Protein AF-A0A1G2B983-F1 (afdb_monomer_lite)

pLDDT: mean 83.87, std 8.55, range [57.31, 93.0]

Foldseek 3Di:
DVVVVVVVVVVVVVLLVVLVCCLVVVCLVVVVVVLVVVLLVVLVVLDPCSVLLVLLQPDDLVSSCVVPFDADPVRHTPDDSVVSVVSSVVSNVSVVVSVVVSVVSVVSSVVVD

Radius of gyration: 19.04 Å; chains: 1; bounding box: 42×38×51 Å

Organism: NCBI:txid1798547

Structure (mmCIF, N/CA/C/O backbone):
data_AF-A0A1G2B983-F1
#
_entry.id   AF-A0A1G2B983-F1
#
loop_
_atom_site.group_PDB
_atom_site.id
_atom_site.type_symbol
_atom_site.label_atom_id
_atom_site.label_alt_id
_atom_site.label_comp_id
_atom_site.label_asym_id
_atom_site.label_entity_id
_atom_site.label_seq_id
_atom_site.pdbx_PDB_ins_code
_atom_site.Cartn_x
_atom_site.Cartn_y
_atom_site.Cartn_z
_atom_site.occupancy
_atom_site.B_iso_or_equiv
_atom_site.auth_seq_id
_atom_site.auth_comp_id
_atom_site.auth_asym_id
_atom_site.auth_atom_id
_atom_site.pdbx_PDB_model_num
ATOM 1 N N . MET A 1 1 ? 0.647 -27.980 11.139 1.00 61.38 1 MET A N 1
ATOM 2 C CA . MET A 1 1 ? -0.652 -27.289 10.948 1.00 61.38 1 MET A CA 1
ATOM 3 C C . MET A 1 1 ? -1.081 -26.464 12.160 1.00 61.38 1 MET A C 1
ATOM 5 O O . MET A 1 1 ? -1.395 -25.301 11.948 1.00 61.38 1 MET A O 1
ATOM 9 N N . ASN A 1 2 ? -1.024 -26.978 13.401 1.00 76.75 2 ASN A N 1
ATOM 10 C CA . ASN A 1 2 ? -1.416 -26.209 14.601 1.00 76.75 2 ASN A CA 1
ATOM 11 C C . ASN A 1 2 ? -0.742 -24.833 14.719 1.00 76.75 2 ASN A C 1
ATOM 13 O O . ASN A 1 2 ? -1.431 -23.841 14.911 1.00 76.75 2 ASN A O 1
ATOM 17 N N . ASN A 1 3 ? 0.575 -24.743 14.519 1.00 85.50 3 ASN A N 1
ATOM 18 C CA . ASN A 1 3 ? 1.300 -23.472 14.675 1.00 85.50 3 ASN A CA 1
ATOM 19 C C . ASN A 1 3 ? 0.886 -22.405 13.650 1.00 85.50 3 ASN A C 1
ATOM 21 O O . ASN A 1 3 ? 0.874 -21.220 13.964 1.00 85.50 3 ASN A O 1
ATOM 25 N N . PHE A 1 4 ? 0.513 -22.820 12.436 1.00 86.25 4 PHE A N 1
ATOM 26 C CA . PHE A 1 4 ? 0.053 -21.901 11.395 1.00 86.25 4 PHE A CA 1
ATOM 27 C C . PHE A 1 4 ? -1.331 -21.332 11.728 1.00 86.25 4 PHE A C 1
ATOM 29 O O . PHE A 1 4 ? -1.536 -20.125 11.657 1.00 86.25 4 PHE A O 1
ATOM 36 N N . ILE A 1 5 ? -2.255 -22.192 12.168 1.00 89.19 5 ILE A N 1
ATOM 37 C CA . ILE A 1 5 ? -3.599 -21.778 12.594 1.00 89.19 5 ILE A CA 1
ATOM 38 C C . ILE A 1 5 ? -3.511 -20.872 13.829 1.00 89.19 5 ILE A C 1
ATOM 40 O O . ILE A 1 5 ? -4.143 -19.821 13.856 1.00 89.19 5 ILE A O 1
ATOM 44 N N . LEU A 1 6 ? -2.678 -21.223 14.815 1.00 89.69 6 LEU A N 1
ATOM 45 C CA . LEU A 1 6 ? -2.424 -20.382 15.990 1.00 89.69 6 LEU A CA 1
ATOM 46 C C . LEU A 1 6 ? -1.845 -19.014 15.603 1.00 89.69 6 LEU A C 1
ATOM 48 O O . LEU A 1 6 ? -2.254 -18.000 16.163 1.00 89.69 6 LEU A O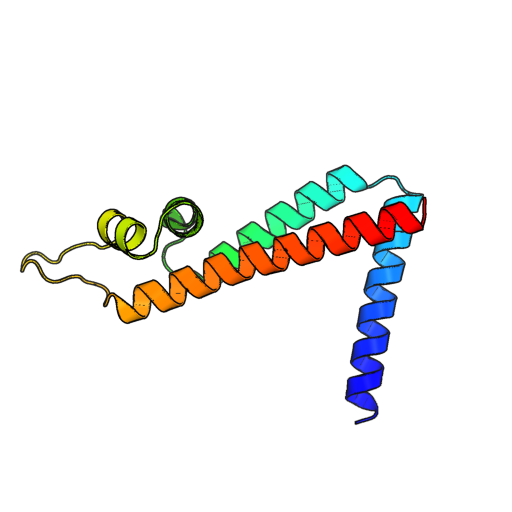 1
ATOM 52 N N . GLY A 1 7 ? -0.953 -18.973 14.609 1.00 89.56 7 GLY A N 1
ATOM 53 C CA . GLY A 1 7 ? -0.440 -17.725 14.046 1.00 89.56 7 GLY A CA 1
ATOM 54 C C . GLY A 1 7 ? -1.543 -16.855 13.440 1.00 89.56 7 GLY A C 1
ATOM 55 O O . GLY A 1 7 ? -1.622 -15.668 13.745 1.00 89.56 7 GLY A O 1
ATOM 56 N N . ILE A 1 8 ? -2.443 -17.444 12.644 1.00 88.56 8 ILE A N 1
ATOM 57 C CA . ILE A 1 8 ? -3.597 -16.726 12.079 1.00 88.56 8 ILE A CA 1
ATOM 58 C C . ILE A 1 8 ? -4.494 -16.180 13.195 1.00 88.56 8 ILE A C 1
ATOM 60 O O . ILE A 1 8 ? -4.871 -15.010 13.160 1.00 88.56 8 ILE A O 1
ATOM 64 N N . VAL A 1 9 ? -4.803 -16.994 14.208 1.00 90.06 9 VAL A N 1
ATOM 65 C CA . VAL A 1 9 ? -5.633 -16.575 15.347 1.00 90.06 9 VAL A CA 1
ATOM 66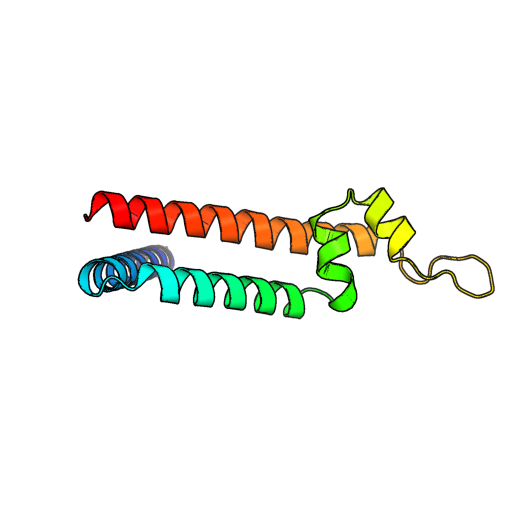 C C . VAL A 1 9 ? -4.987 -15.408 16.096 1.00 90.06 9 VAL A C 1
ATOM 68 O O . VAL A 1 9 ? -5.675 -14.438 16.407 1.00 90.06 9 VAL A O 1
ATOM 71 N N . ALA A 1 10 ? -3.674 -15.450 16.332 1.00 90.69 10 ALA A N 1
ATOM 72 C CA . ALA A 1 10 ? -2.948 -14.361 16.978 1.00 90.69 10 ALA A CA 1
ATOM 73 C C . ALA A 1 10 ? -3.000 -13.059 16.160 1.00 90.69 10 ALA A C 1
ATOM 75 O O . ALA A 1 10 ? -3.234 -11.990 16.726 1.00 90.69 10 ALA A O 1
ATOM 76 N N . ILE A 1 11 ? -2.856 -13.143 14.832 1.00 87.75 11 ILE A N 1
ATOM 77 C CA . ILE A 1 11 ? -2.984 -11.985 13.933 1.00 87.75 11 ILE A CA 1
ATOM 78 C C . ILE A 1 11 ? -4.395 -11.396 14.022 1.00 87.75 11 ILE A C 1
ATOM 80 O O . ILE A 1 11 ? -4.546 -10.193 14.232 1.00 87.75 11 ILE A O 1
ATOM 84 N N . VAL A 1 12 ? -5.434 -12.231 13.921 1.00 87.25 12 VAL A N 1
ATOM 85 C CA . VAL A 1 12 ? -6.835 -11.789 14.014 1.00 87.25 12 VAL A CA 1
ATOM 86 C C . VAL A 1 12 ? -7.114 -11.136 15.368 1.00 87.25 12 VAL A C 1
ATOM 88 O O . VAL A 1 12 ? -7.745 -10.079 15.429 1.00 87.25 12 VAL A O 1
ATOM 91 N N . HIS A 1 13 ? -6.604 -11.717 16.455 1.00 88.56 13 HIS A N 1
ATOM 92 C CA . HIS A 1 13 ? -6.758 -11.163 17.797 1.00 88.56 13 HIS A CA 1
ATOM 93 C C . HIS A 1 13 ? -6.067 -9.798 17.926 1.00 88.56 13 HIS A C 1
ATOM 95 O O . HIS A 1 13 ? -6.658 -8.849 18.445 1.00 88.56 13 HIS A O 1
ATOM 101 N N . GLY A 1 14 ? -4.851 -9.668 17.390 1.00 87.62 14 GLY A N 1
ATOM 102 C CA . GLY A 1 14 ? -4.115 -8.407 17.347 1.00 87.62 14 GLY A CA 1
ATOM 103 C C . GLY A 1 14 ? -4.846 -7.321 16.556 1.00 87.62 14 GLY A C 1
ATOM 104 O O . GLY A 1 14 ? -4.951 -6.185 17.023 1.00 87.62 14 GLY A O 1
ATOM 105 N N . ILE A 1 15 ? -5.412 -7.665 15.395 1.00 86.38 15 ILE A N 1
ATOM 106 C CA . ILE A 1 15 ? -6.222 -6.739 14.588 1.00 86.38 15 ILE A CA 1
ATOM 107 C C . ILE A 1 15 ? -7.464 -6.307 15.372 1.00 86.38 15 ILE A C 1
ATOM 109 O O . ILE A 1 15 ? -7.733 -5.114 15.488 1.00 86.38 15 ILE A O 1
ATOM 113 N N . SER A 1 16 ? -8.196 -7.253 15.966 1.00 87.81 16 SER A N 1
ATOM 114 C CA . SER A 1 16 ? -9.413 -6.947 16.727 1.00 87.81 16 SER A CA 1
ATOM 115 C C . SER A 1 16 ? -9.137 -6.014 17.910 1.00 87.81 16 SER A C 1
ATOM 117 O O . SER A 1 16 ? -9.912 -5.082 18.147 1.00 87.81 16 SER A O 1
ATOM 119 N N . ASN A 1 17 ? -8.023 -6.229 18.618 1.00 89.50 17 ASN A N 1
ATOM 120 C CA . ASN A 1 17 ? -7.608 -5.386 19.736 1.00 89.50 17 ASN A CA 1
ATOM 121 C C . ASN A 1 17 ? -7.229 -3.969 19.276 1.00 89.50 17 ASN A C 1
ATOM 123 O O . ASN A 1 17 ? -7.656 -2.994 19.888 1.00 89.50 17 ASN A O 1
ATOM 127 N N . ASN A 1 18 ? -6.506 -3.841 18.159 1.00 86.50 18 ASN A N 1
ATOM 128 C CA . ASN A 1 18 ? -6.209 -2.535 17.565 1.00 86.50 18 ASN A CA 1
ATOM 129 C C . ASN A 1 18 ? -7.489 -1.782 17.179 1.00 86.50 18 ASN A C 1
ATOM 131 O O . ASN A 1 18 ? -7.632 -0.609 17.513 1.00 86.50 18 ASN A O 1
ATOM 135 N N . VAL A 1 19 ? -8.451 -2.461 16.544 1.00 88.62 19 VAL A N 1
ATOM 136 C CA . VAL A 1 19 ? -9.749 -1.858 16.195 1.00 88.62 19 VAL A CA 1
ATOM 137 C C . VAL A 1 19 ? -10.493 -1.394 17.453 1.00 88.62 19 VAL A C 1
ATOM 139 O O . VAL A 1 19 ? -11.020 -0.28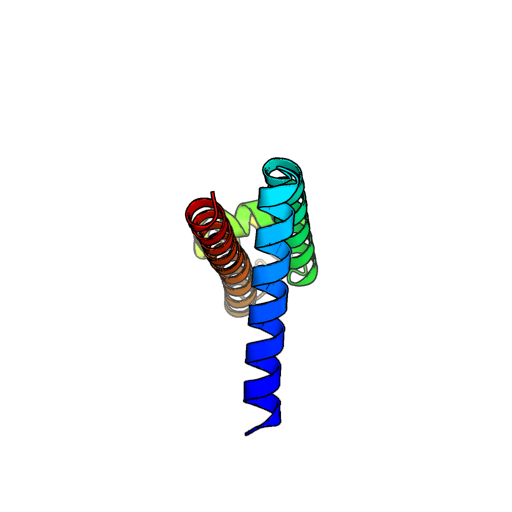6 17.473 1.00 88.62 19 VAL A O 1
ATOM 142 N N . ASN A 1 20 ? -10.498 -2.196 18.526 1.00 89.44 20 ASN A N 1
ATOM 143 C CA . ASN A 1 20 ? -11.107 -1.802 19.804 1.00 89.44 20 ASN A CA 1
ATOM 144 C C . ASN A 1 20 ? -10.486 -0.521 20.366 1.00 89.44 20 ASN A C 1
ATOM 146 O O . ASN A 1 20 ? -11.210 0.368 20.807 1.00 89.44 20 ASN A O 1
ATOM 150 N N . GLN A 1 21 ? -9.156 -0.422 20.366 1.00 89.19 21 GLN A N 1
ATOM 151 C CA . GLN A 1 21 ? -8.460 0.770 20.850 1.00 89.19 21 GLN A CA 1
ATOM 152 C C . GLN A 1 21 ? -8.769 1.989 19.978 1.00 89.19 21 GLN A C 1
ATOM 154 O O . GLN A 1 21 ? -9.036 3.067 20.502 1.00 89.19 21 GLN A O 1
ATOM 159 N N . LEU A 1 22 ? -8.793 1.804 18.660 1.00 89.94 22 LEU A N 1
ATOM 160 C CA . LEU A 1 22 ? -9.102 2.855 17.700 1.00 89.94 22 LEU A CA 1
ATOM 161 C C . LEU A 1 22 ? -10.499 3.448 17.929 1.00 89.94 22 LEU A C 1
ATOM 163 O O . LEU A 1 22 ? -10.630 4.670 17.961 1.00 89.94 22 LEU A O 1
ATOM 167 N N . VAL A 1 23 ? -11.506 2.599 18.160 1.00 90.19 23 VAL A N 1
ATOM 168 C CA . VAL A 1 23 ? -12.875 3.028 18.493 1.00 90.19 23 VAL A CA 1
ATOM 169 C C . VAL A 1 23 ? -12.920 3.689 19.873 1.00 90.19 23 VAL A C 1
ATOM 171 O O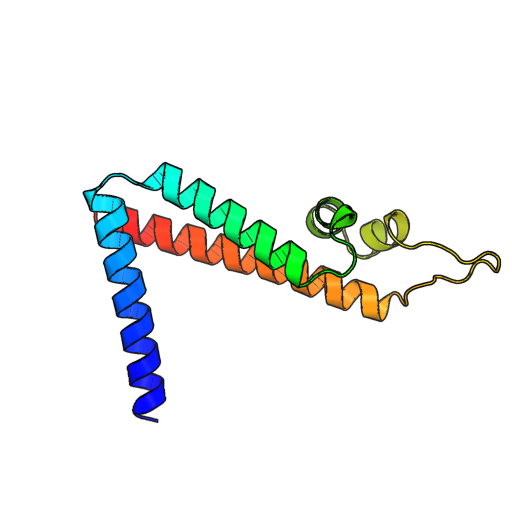 . VAL A 1 23 ? -13.393 4.816 19.996 1.00 90.19 23 VAL A O 1
ATOM 174 N N . LYS A 1 24 ? -12.370 3.033 20.904 1.00 92.25 24 LYS A N 1
ATOM 175 C CA . LYS A 1 24 ? -12.418 3.503 22.300 1.00 92.25 24 LYS A CA 1
ATOM 176 C C . LYS A 1 24 ? -11.790 4.885 22.490 1.00 92.25 24 LYS A C 1
ATOM 178 O O . LYS A 1 24 ? -12.286 5.672 23.289 1.00 92.25 24 LYS A O 1
ATOM 183 N N . PHE A 1 25 ? -10.696 5.164 21.786 1.00 91.44 25 PHE A N 1
ATOM 184 C CA . PHE A 1 25 ? -9.951 6.418 21.899 1.00 91.44 25 PHE A CA 1
ATOM 185 C C . PHE A 1 25 ? -10.202 7.383 20.730 1.00 91.44 25 PHE A C 1
ATOM 187 O O . PHE A 1 25 ? -9.526 8.403 20.638 1.00 91.44 25 PHE A O 1
ATOM 194 N N . GLN A 1 26 ? -11.147 7.071 19.833 1.00 88.12 26 GLN A N 1
ATOM 195 C CA . GLN A 1 26 ? -11.498 7.896 18.669 1.00 88.12 26 GLN A CA 1
ATOM 196 C C . GLN A 1 26 ? -10.289 8.273 17.785 1.00 88.12 26 GLN A C 1
ATOM 198 O O . GLN A 1 26 ? -10.209 9.363 17.222 1.00 88.12 26 GLN A O 1
ATOM 203 N N . LEU A 1 27 ? -9.337 7.350 17.614 1.00 88.75 27 LEU A N 1
ATOM 204 C CA . LEU A 1 27 ? -8.049 7.600 16.945 1.00 88.75 27 LEU A CA 1
ATOM 205 C C . LEU A 1 27 ? -8.114 7.495 15.410 1.00 88.75 27 LEU A C 1
ATOM 207 O O . LEU A 1 27 ? -7.091 7.277 14.762 1.00 88.75 27 LEU A O 1
ATOM 211 N N . PHE A 1 28 ? -9.296 7.650 14.807 1.00 87.50 28 PHE A N 1
ATOM 212 C CA . PHE A 1 28 ? -9.533 7.410 13.378 1.00 87.50 28 PHE A CA 1
ATOM 213 C C . PHE A 1 28 ? -8.605 8.223 12.466 1.00 87.50 28 PHE A C 1
ATOM 215 O O . PHE A 1 28 ? -8.005 7.671 11.545 1.00 87.50 28 PHE A O 1
ATOM 222 N N . TRP A 1 29 ? -8.434 9.518 12.746 1.00 86.75 29 TRP A N 1
ATOM 223 C CA . TRP A 1 29 ? -7.575 10.398 11.946 1.00 86.75 29 TRP A CA 1
ATOM 224 C C . TRP A 1 29 ? -6.090 10.058 12.078 1.00 86.75 29 TRP A C 1
ATOM 226 O O . TRP A 1 29 ? -5.384 9.984 11.073 1.00 86.75 29 TRP A O 1
ATOM 236 N N . GLY A 1 30 ? -5.624 9.805 13.305 1.00 89.62 30 GLY A N 1
ATOM 237 C CA . GLY A 1 30 ? -4.239 9.401 13.558 1.00 89.62 30 GLY A CA 1
ATOM 238 C C . GLY A 1 30 ? -3.911 8.062 12.899 1.00 89.62 30 GLY A C 1
ATOM 239 O O . GLY A 1 30 ? -2.867 7.921 12.264 1.00 89.62 30 GLY A O 1
ATOM 240 N N . PHE A 1 31 ? -4.843 7.110 12.966 1.00 90.25 31 PHE A N 1
ATOM 241 C CA . PHE A 1 31 ? -4.732 5.841 12.260 1.00 90.25 31 PHE A CA 1
ATOM 242 C C . PHE A 1 31 ? -4.689 6.028 10.742 1.00 90.25 31 PHE A C 1
ATOM 244 O O . PHE A 1 31 ? -3.802 5.476 10.102 1.00 90.25 31 PHE A O 1
ATOM 251 N N . ALA A 1 32 ? -5.594 6.821 10.158 1.00 89.81 32 ALA A N 1
ATOM 252 C CA . ALA A 1 32 ? -5.629 7.044 8.714 1.00 89.81 32 ALA A CA 1
ATOM 253 C C . ALA A 1 32 ? -4.322 7.659 8.194 1.00 89.81 32 ALA A C 1
ATOM 255 O O . ALA A 1 32 ? -3.764 7.183 7.203 1.00 89.81 32 ALA A O 1
ATOM 256 N N . LEU A 1 33 ? -3.789 8.660 8.901 1.00 92.31 33 LEU A N 1
ATOM 257 C CA . LEU A 1 33 ? -2.498 9.269 8.579 1.00 92.31 33 LEU A CA 1
ATOM 258 C C . LEU A 1 33 ? -1.345 8.268 8.719 1.00 92.31 33 LEU A C 1
ATOM 260 O O . LEU A 1 33 ? -0.543 8.127 7.797 1.00 92.31 33 LEU A O 1
ATOM 264 N N . GLY A 1 34 ? -1.277 7.535 9.833 1.00 92.44 34 GLY A N 1
ATOM 265 C CA . GLY A 1 34 ? -0.236 6.532 10.065 1.00 92.44 34 GLY A CA 1
ATOM 266 C C . GLY A 1 34 ? -0.266 5.396 9.039 1.00 92.44 34 GLY A C 1
ATOM 267 O O . GLY A 1 34 ? 0.775 5.002 8.514 1.00 92.44 34 GLY A O 1
ATOM 268 N N . PHE A 1 35 ? -1.459 4.915 8.689 1.00 92.31 35 PHE A N 1
ATOM 269 C CA . PHE A 1 35 ? -1.665 3.876 7.684 1.00 92.31 35 PHE A CA 1
ATOM 270 C C . PHE A 1 35 ? -1.250 4.348 6.284 1.00 92.31 35 PHE A C 1
ATOM 272 O O . PHE A 1 35 ? -0.582 3.617 5.544 1.00 92.31 35 PHE A O 1
ATOM 279 N N . PHE A 1 36 ? -1.595 5.588 5.930 1.00 91.44 36 PHE A N 1
ATOM 280 C CA . PHE A 1 36 ? -1.187 6.197 4.668 1.00 91.44 36 PHE A CA 1
ATOM 281 C C . PHE A 1 36 ? 0.337 6.346 4.574 1.00 91.44 36 PHE A C 1
ATOM 283 O O . PHE A 1 36 ? 0.935 5.906 3.591 1.00 91.44 36 PHE A O 1
ATOM 290 N N . ILE A 1 37 ? 0.982 6.885 5.615 1.00 92.81 37 ILE A N 1
ATOM 291 C CA . ILE A 1 37 ? 2.445 7.024 5.677 1.00 92.81 37 ILE A CA 1
ATOM 292 C C . ILE A 1 37 ? 3.119 5.651 5.589 1.00 92.81 37 ILE A C 1
ATOM 294 O O . ILE A 1 37 ? 4.061 5.481 4.819 1.00 92.81 37 ILE A O 1
ATOM 298 N N . SER A 1 38 ? 2.618 4.653 6.321 1.00 93.00 38 SER A N 1
ATOM 299 C CA . SER A 1 38 ? 3.145 3.286 6.274 1.00 93.00 38 SER A CA 1
ATOM 300 C C . SER A 1 38 ? 3.053 2.685 4.868 1.00 93.00 38 SER A C 1
ATOM 302 O O . SER A 1 38 ? 4.033 2.129 4.372 1.00 93.00 38 SER A O 1
ATOM 304 N N . THR A 1 39 ? 1.919 2.870 4.184 1.00 91.50 39 THR A N 1
ATOM 305 C CA . THR A 1 39 ? 1.727 2.412 2.799 1.00 91.50 39 THR A CA 1
ATOM 306 C C . THR A 1 39 ? 2.705 3.091 1.843 1.00 91.50 39 THR A C 1
ATOM 308 O O . THR A 1 39 ? 3.311 2.418 1.008 1.00 91.50 39 THR A O 1
ATOM 311 N N . LEU A 1 40 ? 2.910 4.404 1.989 1.00 89.81 40 LEU A N 1
ATOM 312 C CA . LEU A 1 40 ? 3.907 5.133 1.211 1.00 89.81 40 LEU A CA 1
ATOM 313 C C . LEU A 1 40 ? 5.309 4.573 1.453 1.00 89.81 40 LEU A C 1
ATOM 315 O O . LEU A 1 40 ? 5.978 4.215 0.490 1.00 89.81 40 LEU A O 1
ATOM 319 N N . VAL A 1 41 ? 5.741 4.444 2.712 1.00 91.50 41 VAL A N 1
ATOM 320 C CA . VAL A 1 41 ? 7.062 3.895 3.070 1.00 91.50 41 VAL A CA 1
ATOM 321 C C . VAL A 1 41 ? 7.254 2.500 2.478 1.00 91.50 41 VAL A C 1
ATOM 323 O O . VAL A 1 41 ? 8.302 2.215 1.905 1.00 91.50 41 VAL A O 1
ATOM 326 N N . HIS A 1 42 ? 6.234 1.645 2.539 1.00 89.94 42 HIS A N 1
ATOM 327 C CA . HIS A 1 42 ? 6.303 0.321 1.934 1.00 89.94 42 HIS A CA 1
ATOM 328 C C . HIS A 1 42 ? 6.486 0.401 0.413 1.00 89.94 42 HIS A C 1
ATOM 330 O O . HIS A 1 42 ? 7.333 -0.297 -0.140 1.00 89.94 42 HIS A O 1
ATOM 336 N N . ALA A 1 43 ? 5.760 1.301 -0.257 1.00 87.88 43 ALA A N 1
ATOM 337 C CA . ALA A 1 43 ? 5.925 1.557 -1.683 1.00 87.88 43 ALA A CA 1
ATOM 338 C C . ALA A 1 43 ? 7.328 2.091 -2.031 1.00 87.88 43 ALA A C 1
ATOM 340 O O . ALA A 1 43 ? 7.883 1.677 -3.047 1.00 87.88 43 ALA A O 1
ATOM 341 N N . PHE A 1 44 ? 7.915 2.951 -1.186 1.00 87.75 44 PHE A N 1
ATOM 342 C CA . PHE A 1 44 ? 9.297 3.435 -1.317 1.00 87.75 44 PHE A CA 1
ATOM 343 C C . PHE A 1 44 ? 10.322 2.295 -1.213 1.00 87.75 44 PHE A C 1
ATOM 345 O O . PHE A 1 44 ? 11.297 2.298 -1.955 1.00 87.75 44 PHE A O 1
ATOM 352 N N . LEU A 1 45 ? 10.101 1.310 -0.336 1.00 88.19 45 LEU A N 1
ATOM 353 C CA . LEU A 1 45 ? 11.031 0.190 -0.129 1.00 88.19 45 LEU A CA 1
ATOM 354 C C . LEU A 1 45 ? 11.037 -0.831 -1.274 1.00 88.19 45 LEU A C 1
ATOM 356 O O . LEU A 1 45 ? 12.047 -1.490 -1.501 1.00 88.19 45 LEU A O 1
ATOM 360 N N . ILE A 1 46 ? 9.920 -0.987 -1.988 1.00 85.38 46 ILE A N 1
ATOM 361 C CA . ILE A 1 46 ? 9.795 -1.983 -3.068 1.00 85.38 46 ILE A CA 1
ATOM 362 C C . ILE A 1 46 ? 10.120 -1.428 -4.461 1.00 85.38 46 ILE A C 1
ATOM 364 O O . ILE A 1 46 ? 10.022 -2.166 -5.445 1.00 85.38 46 ILE A O 1
ATOM 368 N N . THR A 1 47 ? 10.448 -0.138 -4.565 1.00 82.50 47 THR A N 1
ATOM 369 C CA . THR A 1 47 ? 10.747 0.533 -5.832 1.00 82.50 47 THR A CA 1
ATOM 370 C C . THR A 1 47 ? 12.161 1.101 -5.826 1.00 82.50 47 THR A C 1
ATOM 372 O O . THR A 1 47 ? 12.543 1.848 -4.932 1.00 82.50 47 THR A O 1
ATOM 375 N N . ASP A 1 48 ? 12.926 0.815 -6.876 1.00 76.25 48 ASP A N 1
ATOM 376 C CA . ASP A 1 48 ? 14.277 1.367 -7.035 1.00 76.25 48 ASP A CA 1
ATOM 377 C C . ASP A 1 48 ? 14.253 2.865 -7.388 1.00 76.25 48 ASP A C 1
ATOM 379 O O . ASP A 1 48 ? 15.253 3.566 -7.257 1.00 76.25 48 ASP A O 1
ATOM 383 N N . ASN A 1 49 ? 13.109 3.374 -7.865 1.00 77.06 49 ASN A N 1
ATOM 384 C CA . ASN A 1 49 ? 12.960 4.756 -8.318 1.00 77.06 49 ASN A CA 1
ATOM 385 C C . ASN A 1 49 ? 11.722 5.423 -7.707 1.00 77.06 49 ASN A C 1
ATOM 387 O O . ASN A 1 49 ? 10.710 5.638 -8.388 1.00 77.06 49 ASN A O 1
ATOM 391 N N . PRO A 1 50 ? 11.797 5.805 -6.427 1.00 79.38 50 PRO A N 1
ATOM 392 C CA . PRO A 1 50 ? 10.646 6.309 -5.690 1.00 79.38 50 PRO A CA 1
ATOM 393 C C . PRO A 1 50 ? 10.064 7.619 -6.220 1.00 79.38 50 PRO A C 1
ATOM 395 O O . PRO A 1 50 ? 8.858 7.843 -6.129 1.00 79.38 50 PRO A O 1
ATOM 398 N N . LYS A 1 51 ? 10.886 8.450 -6.872 1.00 81.88 51 LYS A N 1
ATOM 399 C CA . LYS A 1 51 ? 10.446 9.683 -7.550 1.00 81.88 51 LYS A CA 1
ATOM 400 C C . LYS A 1 51 ? 9.351 9.449 -8.601 1.00 81.88 51 LYS A C 1
ATOM 402 O O . LYS A 1 51 ? 8.627 10.372 -8.958 1.00 81.88 51 LYS A O 1
ATOM 407 N N . HIS A 1 52 ? 9.227 8.221 -9.102 1.00 83.25 52 HIS A N 1
ATOM 408 C CA . HIS A 1 52 ? 8.267 7.852 -10.134 1.00 83.25 52 HIS A CA 1
ATOM 409 C C . HIS A 1 52 ? 7.014 7.151 -9.595 1.00 83.25 52 HIS A C 1
ATOM 411 O O . HIS A 1 52 ? 6.126 6.841 -10.388 1.00 83.25 52 HIS A O 1
ATOM 417 N N . LEU A 1 53 ? 6.893 6.948 -8.276 1.00 84.12 53 LEU A N 1
ATOM 418 C CA . LEU A 1 53 ? 5.725 6.314 -7.653 1.00 84.12 53 LEU A CA 1
ATOM 419 C C . LEU A 1 53 ? 4.385 6.917 -8.105 1.00 84.12 53 LEU A C 1
ATOM 421 O O . LEU A 1 53 ? 3.528 6.141 -8.527 1.00 84.12 53 LEU A O 1
ATOM 425 N N . PRO A 1 54 ? 4.189 8.254 -8.133 1.00 83.44 54 PRO A N 1
ATOM 426 C CA . PRO A 1 54 ? 2.930 8.824 -8.612 1.00 83.44 54 PRO A CA 1
ATOM 427 C C . PRO A 1 54 ? 2.612 8.384 -10.044 1.00 83.44 54 PRO A C 1
ATOM 429 O O . PRO A 1 54 ? 1.493 7.980 -10.352 1.00 83.44 54 PRO A O 1
ATOM 432 N N . ALA A 1 55 ? 3.616 8.379 -10.922 1.00 82.75 55 ALA A N 1
ATOM 433 C CA . ALA A 1 55 ? 3.421 7.978 -12.305 1.00 82.75 55 ALA A CA 1
ATOM 434 C C . ALA A 1 55 ? 3.162 6.466 -12.464 1.00 82.75 55 ALA A C 1
ATOM 436 O O . ALA A 1 55 ? 2.455 6.059 -13.385 1.00 82.75 55 ALA A O 1
ATOM 437 N N . MET A 1 56 ? 3.698 5.633 -11.569 1.00 83.88 56 MET A N 1
ATOM 438 C CA . MET A 1 56 ? 3.426 4.191 -11.534 1.00 83.88 56 MET A CA 1
ATOM 439 C C . MET A 1 56 ? 2.014 3.875 -11.024 1.00 83.88 56 MET A C 1
ATOM 441 O O . MET A 1 56 ? 1.424 2.890 -11.461 1.00 83.88 56 MET A O 1
ATOM 445 N N . ILE A 1 57 ? 1.468 4.693 -10.120 1.00 84.00 57 ILE A N 1
ATOM 446 C CA . ILE A 1 57 ? 0.134 4.498 -9.534 1.00 84.00 57 ILE A CA 1
ATOM 447 C C . ILE A 1 57 ? -0.958 4.986 -10.49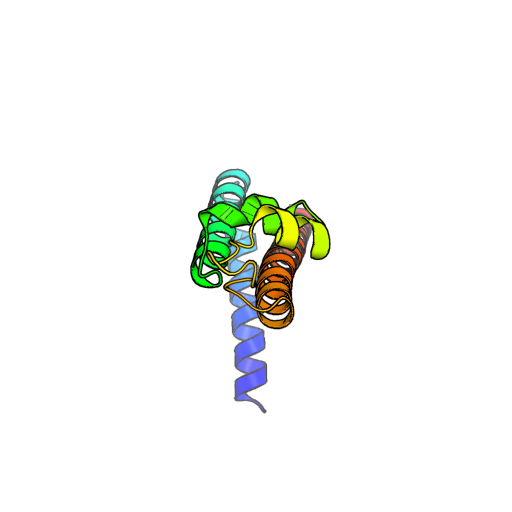3 1.00 84.00 57 ILE A C 1
ATOM 449 O O . ILE A 1 57 ? -1.888 4.238 -10.787 1.00 84.00 57 ILE A O 1
ATOM 453 N N . PHE A 1 58 ? -0.835 6.218 -11.003 1.00 83.94 58 PHE A N 1
ATOM 454 C CA . PHE A 1 58 ? -1.923 6.903 -11.713 1.00 83.94 58 PHE A CA 1
ATOM 455 C C . PHE A 1 58 ? -2.005 6.623 -13.218 1.00 83.94 58 PHE A C 1
ATOM 457 O O . PHE A 1 58 ? -3.059 6.845 -13.808 1.00 83.94 58 PHE A O 1
ATOM 464 N N . TYR A 1 59 ? -0.927 6.161 -13.860 1.00 83.56 59 TYR A N 1
ATOM 465 C CA . TYR A 1 59 ? -0.931 5.879 -15.300 1.00 83.56 59 TYR A CA 1
ATOM 466 C C . TYR A 1 59 ? -0.939 4.374 -15.600 1.00 83.56 59 TYR A C 1
ATOM 468 O O . TYR A 1 59 ? -0.587 3.527 -14.771 1.00 83.56 59 TYR A O 1
ATOM 476 N N . ASP A 1 60 ? -1.353 4.032 -16.819 1.00 81.31 60 ASP A N 1
ATOM 477 C CA . ASP A 1 60 ? -1.234 2.679 -17.360 1.00 81.31 60 ASP A CA 1
ATOM 478 C C . ASP A 1 60 ? 0.228 2.295 -17.569 1.00 81.31 60 ASP A C 1
ATOM 480 O O . ASP A 1 60 ? 1.059 3.151 -17.858 1.00 81.31 60 ASP A O 1
ATOM 484 N N . GLN A 1 61 ? 0.533 0.997 -17.499 1.00 80.19 61 GLN A N 1
ATOM 485 C CA . GLN A 1 61 ? 1.902 0.469 -17.575 1.00 80.19 61 GLN A CA 1
ATOM 486 C C . GLN A 1 61 ? 2.700 1.037 -18.759 1.00 80.19 61 GLN A C 1
ATOM 488 O O . GLN A 1 61 ? 3.837 1.464 -18.576 1.00 80.19 61 GLN A O 1
ATOM 493 N N . SER A 1 62 ? 2.103 1.094 -19.952 1.00 77.56 62 SER A N 1
ATOM 494 C CA . SER A 1 62 ? 2.755 1.624 -21.155 1.00 77.56 62 SER A CA 1
ATOM 495 C C . SER A 1 62 ? 3.046 3.124 -21.050 1.00 77.56 62 SER A C 1
ATOM 497 O O . SER A 1 62 ? 4.144 3.556 -21.384 1.00 77.56 62 SER A O 1
ATOM 499 N N . LYS A 1 63 ? 2.103 3.909 -20.510 1.00 77.56 63 LYS A N 1
ATOM 500 C CA . LYS A 1 63 ? 2.263 5.360 -20.307 1.00 77.56 63 LYS A CA 1
ATOM 501 C C . LYS A 1 63 ? 3.255 5.671 -19.189 1.00 77.56 63 LYS A C 1
ATOM 503 O O . LYS A 1 63 ? 4.038 6.609 -19.299 1.00 77.56 63 LYS A O 1
ATOM 508 N N . SER A 1 64 ? 3.237 4.887 -18.112 1.00 76.81 64 SER A N 1
ATOM 509 C CA . SER A 1 64 ? 4.231 4.976 -17.046 1.00 76.81 64 SER A CA 1
ATOM 510 C C . SER A 1 64 ? 5.616 4.649 -17.599 1.00 76.81 64 SER A C 1
ATOM 512 O O . SER A 1 64 ? 6.556 5.376 -17.306 1.00 76.81 64 SER A O 1
ATOM 514 N N . PHE A 1 65 ? 5.744 3.607 -18.430 1.00 79.12 65 PHE A N 1
ATOM 515 C CA . PHE A 1 65 ? 7.019 3.251 -19.043 1.00 79.12 65 PHE A CA 1
ATOM 516 C C . PHE A 1 65 ? 7.531 4.387 -19.919 1.00 79.12 65 PHE A C 1
ATOM 518 O O . PHE A 1 65 ? 8.619 4.874 -19.663 1.00 79.12 65 PHE A O 1
ATOM 525 N N . GLU A 1 66 ? 6.722 4.891 -20.850 1.00 77.00 66 GLU A N 1
ATOM 526 C CA . GLU A 1 66 ? 7.098 6.002 -21.730 1.00 77.00 66 GLU A CA 1
ATOM 527 C C . GLU A 1 66 ? 7.572 7.247 -20.959 1.00 77.00 66 GLU A C 1
ATOM 529 O O . GLU A 1 66 ? 8.563 7.866 -21.339 1.00 77.00 66 GLU A O 1
ATOM 534 N N . LYS A 1 67 ? 6.915 7.581 -19.839 1.00 73.94 67 LYS A N 1
ATOM 535 C CA . LYS A 1 67 ? 7.270 8.738 -18.997 1.00 73.94 67 LYS A CA 1
ATOM 536 C C . LYS A 1 67 ? 8.499 8.533 -18.110 1.00 73.94 67 LYS A C 1
ATOM 538 O O . LYS A 1 67 ? 9.098 9.517 -17.686 1.00 73.94 67 LYS A O 1
ATOM 543 N N . ILE A 1 68 ? 8.817 7.292 -17.748 1.00 76.62 68 ILE A N 1
ATOM 544 C CA . ILE A 1 68 ? 9.834 6.972 -16.732 1.00 76.62 68 ILE A CA 1
ATOM 545 C C . ILE A 1 68 ? 11.113 6.423 -17.366 1.00 76.62 68 ILE A C 1
ATOM 547 O O . ILE A 1 68 ? 12.204 6.622 -16.838 1.00 76.62 68 ILE A O 1
ATOM 551 N N . SER A 1 69 ? 10.996 5.697 -18.473 1.00 73.38 69 SER A N 1
ATOM 552 C CA . SER A 1 69 ? 12.114 4.985 -19.071 1.00 73.38 69 SER A CA 1
ATOM 553 C C . SER A 1 69 ? 13.107 5.963 -19.698 1.00 73.38 69 SER A C 1
ATOM 555 O O . SER A 1 69 ? 12.797 6.632 -20.685 1.00 73.38 69 SER A O 1
ATOM 557 N N . SER A 1 70 ? 14.321 6.002 -19.155 1.00 68.25 70 SER A N 1
ATOM 558 C CA . SER A 1 70 ? 15.458 6.655 -19.795 1.00 68.25 70 SER A CA 1
ATOM 559 C C . SER A 1 70 ? 15.908 5.845 -21.009 1.00 68.25 70 SER A C 1
ATOM 561 O O . SER A 1 70 ? 15.979 4.609 -20.969 1.00 68.25 70 SER A O 1
ATOM 563 N N . ARG A 1 71 ? 16.217 6.547 -22.100 1.00 63.16 71 ARG A N 1
ATOM 564 C CA . ARG A 1 71 ? 16.898 5.966 -23.257 1.00 63.16 71 ARG A CA 1
ATOM 565 C C . ARG A 1 71 ? 18.389 6.253 -23.141 1.00 63.16 71 ARG A C 1
ATOM 567 O O . ARG A 1 71 ? 18.785 7.390 -22.901 1.00 63.16 71 ARG A O 1
ATOM 574 N N . SER A 1 72 ? 19.198 5.225 -23.353 1.00 59.88 72 SER A N 1
ATOM 575 C CA . SER A 1 72 ? 20.636 5.357 -23.546 1.00 59.88 72 SER A CA 1
ATOM 576 C C . SER A 1 72 ? 20.926 6.230 -24.773 1.00 59.88 72 SER A C 1
ATOM 578 O O . SER A 1 72 ? 20.076 6.391 -25.653 1.00 59.88 72 SER A O 1
ATOM 580 N N . LYS A 1 73 ? 22.159 6.740 -24.887 1.00 57.31 73 LYS A N 1
ATOM 581 C CA . LYS A 1 73 ? 22.631 7.514 -26.052 1.00 57.31 73 LYS A CA 1
ATOM 582 C C . LYS A 1 73 ? 22.440 6.776 -27.388 1.00 57.31 73 LYS A C 1
ATOM 584 O O . LYS A 1 73 ? 22.323 7.422 -28.421 1.00 57.31 73 LYS A O 1
ATOM 589 N N . ASN A 1 74 ? 22.330 5.446 -27.350 1.00 67.88 74 ASN A N 1
ATOM 590 C CA . ASN A 1 74 ? 22.093 4.589 -28.515 1.00 67.88 74 ASN A CA 1
ATOM 591 C C . ASN A 1 74 ? 20.595 4.328 -28.794 1.00 67.88 74 ASN A C 1
ATOM 593 O O . ASN A 1 74 ? 20.260 3.466 -29.601 1.00 67.88 74 ASN A O 1
ATOM 597 N N . GLY A 1 75 ? 19.680 5.013 -28.100 1.00 60.72 75 GLY A N 1
ATOM 598 C CA . GLY A 1 75 ? 18.228 4.883 -28.275 1.00 60.72 75 GLY A CA 1
ATOM 599 C C . GLY A 1 75 ? 17.589 3.668 -27.592 1.00 60.72 75 GLY A C 1
ATOM 600 O O . GLY A 1 75 ? 16.364 3.548 -27.598 1.00 60.72 75 GLY A O 1
ATOM 601 N N . THR A 1 76 ? 18.378 2.788 -26.970 1.00 66.12 76 THR A N 1
ATOM 602 C CA . THR A 1 76 ? 17.887 1.619 -26.227 1.00 66.12 76 THR A CA 1
ATOM 603 C C . THR A 1 76 ? 17.424 1.999 -24.822 1.00 66.12 76 THR A C 1
ATOM 605 O O . THR A 1 76 ? 18.030 2.837 -24.159 1.00 66.12 76 THR A O 1
ATOM 608 N N . TYR A 1 77 ? 16.341 1.387 -24.343 1.00 68.06 77 TYR A N 1
ATOM 609 C CA . TYR A 1 77 ? 15.860 1.601 -22.977 1.00 68.06 77 TYR A CA 1
ATOM 610 C C . TYR A 1 77 ? 16.819 0.986 -21.949 1.00 68.06 77 TYR A C 1
ATOM 612 O O . TYR A 1 77 ? 17.199 -0.177 -22.080 1.00 68.06 77 TYR A O 1
ATOM 620 N N . GLU A 1 78 ? 17.174 1.747 -20.910 1.00 63.53 78 GLU A N 1
ATOM 621 C CA . GLU A 1 78 ? 18.105 1.302 -19.856 1.00 63.53 78 GLU A CA 1
ATOM 622 C C . GLU A 1 78 ? 17.519 0.189 -18.969 1.00 63.53 78 GLU A C 1
ATOM 624 O O . GLU A 1 78 ? 18.247 -0.626 -18.405 1.00 63.53 78 GLU A O 1
ATOM 629 N N . VAL A 1 79 ? 16.188 0.114 -18.880 1.00 69.69 79 VAL A N 1
ATOM 630 C CA . VAL A 1 79 ? 15.454 -0.927 -18.152 1.00 69.69 79 VAL A CA 1
ATOM 631 C C . VAL A 1 79 ? 14.493 -1.617 -19.110 1.00 69.69 79 VAL A C 1
ATOM 633 O O . VAL A 1 79 ? 13.736 -0.966 -19.830 1.00 69.69 79 VAL A O 1
ATOM 636 N N . SER A 1 80 ? 14.485 -2.952 -19.107 1.00 74.38 80 SER A N 1
ATOM 637 C CA . SER A 1 80 ? 13.553 -3.709 -19.941 1.00 74.38 80 SER A CA 1
ATOM 638 C C . SER A 1 80 ? 12.106 -3.495 -19.489 1.00 74.38 80 SER A C 1
ATOM 640 O O . SER A 1 80 ? 11.800 -3.531 -18.293 1.00 74.38 80 SER A O 1
ATOM 642 N N . PHE A 1 81 ? 11.193 -3.348 -20.454 1.00 77.38 81 PHE A N 1
ATOM 643 C CA . PHE A 1 81 ? 9.757 -3.188 -20.197 1.00 77.38 81 PHE A CA 1
ATOM 644 C C . PHE A 1 81 ? 9.212 -4.271 -19.253 1.00 77.38 81 PHE A C 1
ATOM 646 O O . PHE A 1 81 ? 8.470 -3.977 -18.322 1.00 77.38 81 PHE A O 1
ATOM 653 N N . LYS A 1 82 ? 9.665 -5.522 -19.413 1.00 79.06 82 LYS A N 1
ATOM 654 C CA . LYS A 1 82 ? 9.273 -6.644 -18.548 1.00 79.06 82 LYS A CA 1
ATOM 655 C C . LYS A 1 82 ? 9.635 -6.415 -17.075 1.00 79.06 82 LYS A C 1
ATOM 657 O O . LYS A 1 82 ? 8.804 -6.671 -16.210 1.00 79.06 82 LYS A O 1
ATOM 662 N N . ARG A 1 83 ? 10.850 -5.933 -16.775 1.00 78.31 83 ARG A N 1
ATOM 663 C CA . ARG A 1 83 ? 11.258 -5.625 -15.390 1.00 78.31 83 ARG A CA 1
ATOM 664 C C . ARG A 1 83 ? 10.456 -4.453 -14.831 1.00 78.31 83 ARG A C 1
ATOM 666 O O . ARG A 1 83 ? 9.973 -4.538 -13.708 1.00 78.31 83 ARG A O 1
ATOM 673 N N . PHE A 1 84 ? 10.249 -3.416 -15.639 1.00 81.88 84 PHE A N 1
ATOM 674 C CA . PHE A 1 84 ? 9.440 -2.264 -15.255 1.00 81.88 84 PHE A CA 1
ATOM 675 C C . PHE A 1 84 ? 7.994 -2.651 -14.901 1.00 81.88 84 PHE A C 1
ATOM 677 O O . PHE A 1 84 ? 7.496 -2.269 -13.844 1.00 81.88 84 PHE A O 1
ATOM 684 N N . VAL A 1 85 ? 7.339 -3.463 -15.737 1.00 84.19 85 VAL A N 1
ATOM 685 C CA . VAL A 1 85 ? 5.963 -3.931 -15.506 1.00 84.19 85 VAL A CA 1
ATOM 686 C C . VAL A 1 85 ? 5.845 -4.709 -14.196 1.00 84.19 85 VAL A C 1
ATOM 688 O O . VAL A 1 85 ? 4.883 -4.509 -13.457 1.00 84.19 85 VAL A O 1
ATOM 691 N N . VAL A 1 86 ? 6.824 -5.558 -13.865 1.00 86.12 86 VAL A N 1
ATOM 692 C CA . VAL A 1 86 ? 6.835 -6.288 -12.586 1.00 86.12 86 VAL A CA 1
ATOM 693 C C . VAL A 1 86 ? 6.859 -5.319 -11.404 1.00 86.12 86 VAL A C 1
ATOM 695 O O . VAL A 1 86 ? 6.065 -5.480 -10.479 1.00 86.12 86 VAL A O 1
ATOM 698 N N . THR A 1 87 ? 7.718 -4.298 -11.435 1.00 84.06 87 THR A N 1
ATOM 699 C CA . THR A 1 87 ? 7.794 -3.292 -10.364 1.00 84.06 87 THR A CA 1
ATOM 700 C C . THR A 1 87 ? 6.502 -2.483 -10.259 1.00 84.06 87 THR A C 1
ATOM 702 O O . THR A 1 87 ? 5.954 -2.355 -9.167 1.00 84.06 87 THR A O 1
ATOM 705 N N . VAL A 1 88 ? 5.952 -2.010 -11.383 1.00 86.44 88 VAL A N 1
ATOM 706 C CA . VAL A 1 88 ? 4.678 -1.271 -11.396 1.00 86.44 88 VAL A CA 1
ATOM 707 C C . VAL A 1 88 ? 3.538 -2.116 -10.837 1.00 86.44 88 VAL A C 1
ATOM 709 O O . VAL A 1 88 ? 2.755 -1.626 -10.028 1.00 86.44 88 VAL A O 1
ATOM 712 N N . ASN A 1 89 ? 3.458 -3.394 -11.208 1.00 88.38 89 ASN A N 1
ATOM 713 C CA . ASN A 1 89 ? 2.423 -4.288 -10.697 1.00 88.38 89 ASN A CA 1
ATOM 714 C C . ASN A 1 89 ? 2.560 -4.533 -9.198 1.00 88.38 89 ASN A C 1
ATOM 716 O O . ASN A 1 89 ? 1.548 -4.536 -8.506 1.00 88.38 89 ASN A O 1
ATOM 720 N N . LYS A 1 90 ? 3.785 -4.685 -8.680 1.00 88.62 90 LYS A N 1
ATOM 721 C CA . LYS A 1 90 ? 4.019 -4.791 -7.232 1.00 88.62 90 LYS A CA 1
ATOM 722 C C . LYS A 1 90 ? 3.549 -3.538 -6.499 1.00 88.62 90 LYS A C 1
ATOM 724 O O . LYS A 1 90 ? 2.836 -3.657 -5.510 1.00 88.62 90 LYS A O 1
ATOM 729 N N . VAL A 1 91 ? 3.891 -2.353 -7.008 1.00 89.56 91 VAL A N 1
ATOM 730 C CA . VAL A 1 91 ? 3.446 -1.077 -6.428 1.00 89.56 91 VAL A CA 1
ATOM 731 C C . VAL A 1 91 ? 1.921 -0.986 -6.441 1.00 89.56 91 VAL A C 1
ATOM 733 O O . VAL A 1 91 ? 1.316 -0.795 -5.390 1.00 89.56 91 VAL A O 1
ATOM 736 N N . LYS A 1 92 ? 1.278 -1.193 -7.598 1.00 89.94 92 LYS A N 1
ATOM 737 C CA . LYS A 1 92 ? -0.189 -1.158 -7.714 1.00 89.94 92 LYS A CA 1
ATOM 738 C C . LYS A 1 92 ? -0.864 -2.178 -6.797 1.00 89.94 92 LYS A C 1
ATOM 740 O O . LYS A 1 92 ? -1.859 -1.850 -6.160 1.00 89.94 92 LYS A O 1
ATOM 745 N N . PHE A 1 93 ? -0.304 -3.381 -6.690 1.00 90.56 93 PHE A N 1
ATOM 746 C CA . PHE A 1 93 ? -0.800 -4.418 -5.791 1.00 90.56 93 PHE A CA 1
ATOM 747 C C . PHE A 1 93 ? -0.717 -3.993 -4.322 1.00 90.56 93 PHE A C 1
ATOM 749 O O . PHE A 1 93 ? -1.700 -4.148 -3.606 1.00 90.56 93 PHE A O 1
ATOM 756 N N . VAL A 1 94 ? 0.404 -3.412 -3.880 1.00 91.75 94 VAL A N 1
ATOM 757 C CA . VAL A 1 94 ? 0.548 -2.909 -2.503 1.00 91.75 94 VAL A CA 1
ATOM 758 C C . VAL A 1 94 ? -0.484 -1.828 -2.204 1.00 91.75 94 VAL A C 1
ATOM 760 O O . VAL A 1 94 ? -1.162 -1.919 -1.189 1.00 91.75 94 VAL A O 1
ATOM 763 N N . PHE A 1 95 ? -0.676 -0.852 -3.096 1.00 90.56 95 PHE A N 1
ATOM 764 C CA . PHE A 1 95 ? -1.700 0.178 -2.891 1.00 90.56 95 PHE A CA 1
ATOM 765 C C . PHE A 1 95 ? -3.120 -0.400 -2.859 1.00 90.56 95 PHE A C 1
ATOM 767 O O . PHE A 1 95 ? -3.905 -0.020 -1.993 1.00 90.56 95 PHE A O 1
ATOM 774 N N . ALA A 1 96 ? -3.447 -1.335 -3.755 1.00 91.00 96 ALA A N 1
ATOM 775 C CA . ALA A 1 96 ? -4.758 -1.983 -3.778 1.00 91.00 96 ALA A CA 1
ATOM 776 C C . ALA A 1 96 ? -5.010 -2.819 -2.512 1.00 91.00 96 ALA A C 1
ATOM 778 O O . ALA A 1 96 ? -6.083 -2.733 -1.916 1.00 91.00 96 ALA A O 1
ATOM 779 N N . LEU A 1 97 ? -4.011 -3.588 -2.071 1.00 92.75 97 LEU A N 1
ATOM 780 C CA . LEU A 1 97 ? -4.084 -4.395 -0.857 1.00 92.75 97 LEU A CA 1
ATOM 781 C C . LEU A 1 97 ? -4.204 -3.514 0.390 1.00 92.75 97 LEU A C 1
ATOM 783 O O . LEU A 1 97 ? -5.076 -3.755 1.222 1.00 92.75 97 LEU A O 1
ATOM 787 N N . SER A 1 98 ? -3.383 -2.467 0.499 1.00 92.44 98 SER A N 1
ATOM 788 C CA . SER A 1 98 ? -3.475 -1.486 1.582 1.00 92.44 98 SER A CA 1
ATOM 789 C C . SER A 1 98 ? -4.852 -0.826 1.621 1.00 92.44 98 SER A C 1
ATOM 791 O O . SER A 1 98 ? -5.442 -0.710 2.690 1.00 92.44 98 SER A O 1
ATOM 793 N N . PHE A 1 99 ? -5.408 -0.441 0.472 1.00 91.56 99 PHE A N 1
ATOM 794 C CA . PHE A 1 99 ? -6.745 0.147 0.408 1.00 91.56 99 PHE A CA 1
ATOM 795 C C . PHE A 1 99 ? -7.840 -0.834 0.859 1.00 91.56 99 PHE A C 1
ATOM 797 O O . PHE A 1 99 ? -8.707 -0.464 1.649 1.00 91.56 99 PHE A O 1
ATOM 804 N N . ALA A 1 100 ? -7.770 -2.101 0.437 1.00 92.75 100 ALA A N 1
ATOM 805 C CA . ALA A 1 100 ? -8.702 -3.136 0.886 1.00 92.75 100 ALA A CA 1
ATOM 806 C C . ALA A 1 100 ? -8.620 -3.376 2.406 1.00 92.75 100 ALA A C 1
ATOM 808 O O . ALA A 1 100 ? -9.649 -3.470 3.076 1.00 92.75 100 ALA A O 1
ATOM 809 N N . LEU A 1 101 ? -7.406 -3.420 2.967 1.00 90.81 101 LEU A N 1
ATOM 810 C CA . LEU A 1 101 ? -7.189 -3.556 4.411 1.00 90.81 101 LEU A CA 1
ATOM 811 C C . LEU A 1 101 ? -7.705 -2.340 5.187 1.00 90.81 101 LEU A C 1
ATOM 813 O O . LEU A 1 101 ? -8.297 -2.499 6.252 1.00 90.81 101 LEU A O 1
ATOM 817 N N . PHE A 1 102 ? -7.524 -1.137 4.645 1.00 91.06 102 PHE A N 1
ATOM 818 C CA . PHE A 1 102 ? -8.047 0.088 5.240 1.00 91.06 102 PHE A CA 1
ATOM 819 C C . PHE A 1 102 ? -9.579 0.068 5.319 1.00 91.06 102 PHE A C 1
ATOM 821 O O . PHE A 1 102 ? -10.138 0.320 6.387 1.00 91.06 102 PHE A O 1
ATOM 828 N N . ILE A 1 103 ? -10.256 -0.310 4.227 1.00 91.19 103 ILE A N 1
ATOM 829 C CA . ILE A 1 103 ? -11.718 -0.476 4.202 1.00 91.19 103 ILE A CA 1
ATOM 830 C C . ILE A 1 103 ? -12.162 -1.519 5.226 1.00 91.19 103 ILE A C 1
ATOM 832 O O . ILE A 1 103 ? -13.107 -1.275 5.973 1.00 91.19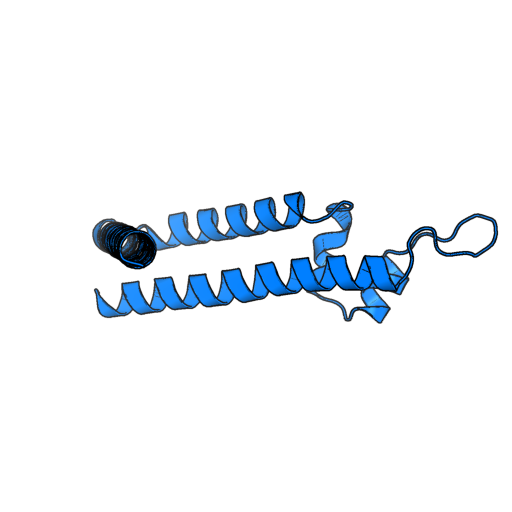 103 ILE A O 1
ATOM 836 N N . LEU A 1 104 ? -11.476 -2.664 5.292 1.00 89.94 104 LEU A N 1
ATOM 837 C CA . LEU A 1 104 ? -11.791 -3.717 6.254 1.00 89.94 104 LEU A CA 1
ATOM 838 C C . LEU A 1 104 ? -11.707 -3.202 7.698 1.00 89.94 104 LEU A C 1
ATOM 840 O O . LEU A 1 104 ? -12.599 -3.472 8.496 1.00 89.94 104 LEU A O 1
ATOM 844 N N . ILE A 1 105 ? -10.666 -2.436 8.034 1.00 87.50 105 ILE A N 1
ATOM 845 C CA . ILE A 1 105 ? -10.492 -1.869 9.376 1.00 87.50 105 ILE A CA 1
ATOM 846 C C . ILE A 1 105 ? -11.587 -0.846 9.692 1.00 87.50 105 ILE A C 1
ATOM 848 O O . ILE A 1 105 ? -12.142 -0.890 10.788 1.00 87.50 105 ILE A O 1
ATOM 852 N N . ILE A 1 106 ? -11.943 0.027 8.743 1.00 87.12 106 ILE A N 1
ATOM 853 C CA . ILE A 1 106 ? -13.064 0.965 8.913 1.00 87.12 106 ILE A CA 1
ATOM 854 C C . ILE A 1 106 ? -14.370 0.205 9.143 1.00 87.12 106 ILE A C 1
ATOM 856 O O . ILE A 1 106 ? -15.098 0.520 10.079 1.00 87.12 106 ILE A O 1
ATOM 860 N N . PHE A 1 107 ? -14.658 -0.808 8.328 1.00 88.31 107 PHE A N 1
ATOM 861 C CA . PHE A 1 107 ? -15.871 -1.611 8.458 1.00 88.31 107 PHE A CA 1
ATOM 862 C C . PHE A 1 107 ? -15.953 -2.298 9.828 1.00 88.31 107 PHE A C 1
ATOM 864 O O . PHE A 1 107 ? -16.980 -2.227 10.499 1.00 88.31 107 PHE A O 1
ATOM 871 N N . LEU A 1 108 ? -14.852 -2.897 10.290 1.00 87.38 108 LEU A N 1
ATOM 872 C CA . LEU A 1 108 ? -14.777 -3.500 11.623 1.00 87.38 108 LEU A CA 1
ATOM 873 C C . LEU A 1 108 ? -14.933 -2.469 12.746 1.00 87.38 108 LEU A C 1
ATOM 875 O O . LEU A 1 108 ? -15.502 -2.795 13.784 1.00 87.38 108 LEU A O 1
ATOM 879 N N . ALA A 1 109 ? -14.423 -1.250 12.564 1.00 85.44 109 ALA A N 1
ATOM 880 C CA . ALA A 1 109 ? -14.584 -0.179 13.538 1.00 85.44 109 ALA A CA 1
ATOM 881 C C . ALA A 1 109 ? -16.042 0.299 13.617 1.00 85.44 109 ALA A C 1
ATOM 883 O O . ALA A 1 109 ? -16.550 0.486 14.717 1.00 85.44 109 ALA A O 1
ATOM 884 N N . LEU A 1 110 ? -16.725 0.425 12.473 1.00 84.50 110 LEU A N 1
ATOM 885 C CA . LEU A 1 110 ? -18.144 0.789 12.399 1.00 84.50 110 LEU A CA 1
ATOM 886 C C . LEU A 1 110 ? -19.057 -0.265 13.032 1.00 84.50 110 LEU A C 1
ATOM 888 O O . LEU A 1 110 ? -20.026 0.100 13.675 1.00 84.50 110 LEU A O 1
ATOM 892 N N . LEU A 1 111 ? -18.744 -1.558 12.894 1.00 85.75 111 LEU A N 1
ATOM 893 C CA . LEU A 1 111 ? -19.507 -2.631 13.552 1.00 85.75 111 LEU A CA 1
ATOM 894 C C . LEU A 1 111 ? -19.394 -2.625 15.084 1.00 85.75 111 LEU A C 1
ATOM 896 O O . LEU A 1 111 ? -20.193 -3.272 15.757 1.00 85.75 111 LEU A O 1
ATOM 900 N N . LYS A 1 112 ? -18.357 -1.983 15.627 1.00 75.38 112 LYS A N 1
ATOM 901 C CA . LYS A 1 112 ? -18.107 -1.887 17.072 1.00 75.38 112 LYS A CA 1
ATOM 902 C C . LYS A 1 112 ? -18.551 -0.554 17.673 1.00 75.38 112 LYS A C 1
ATOM 904 O O . LYS A 1 112 ? -18.445 -0.400 18.890 1.00 75.38 112 LYS A O 1
ATOM 909 N N . TYR A 1 113 ? -18.959 0.388 16.829 1.00 60.28 113 TYR A N 1
ATOM 910 C CA . TYR A 1 113 ? -19.561 1.655 17.223 1.00 60.28 113 TYR A CA 1
ATOM 911 C C . TYR A 1 113 ? -21.060 1.453 17.456 1.00 60.28 113 TYR A C 1
ATOM 913 O O . TYR A 1 113 ? -21.585 2.069 18.407 1.00 60.28 113 TYR A O 1
#

Secondary structure (DSSP, 8-state):
-HHHHHHHHHHHHHHHHHHHHHHHTT-HHHHHHHHHHHHHHHHHHT-S-GGGHHHHHHS-HHHHHHHH-PBPTTS-BSS-HHHHHHHHHHHHHHHHHHHHHHHHHHHHHHTT-

Sequence (113 aa):
MNNFILGIVAIVHGISNNVNQLVKFQLFWGFALGFFISTLVHAFLITDNPKHLPAMIFYDQSKSFEKISSRSKNGTYEVSFKRFVVTVNKVKFVFALSFALFILIIFLALLKY